Protein AF-A0A7S2TL01-F1 (afdb_monomer)

Solvent-accessible surface area (backbone atoms only — not comparable to full-atom values): 9796 Å² total; per-residue (Å²): 116,67,70,60,53,54,52,53,54,57,55,62,63,69,75,67,75,72,70,47,54,103,82,74,49,77,73,74,86,75,79,76,79,75,78,71,79,74,70,78,73,73,77,73,71,78,70,76,78,71,68,73,71,81,70,72,64,93,64,59,67,74,61,66,69,73,52,52,75,68,56,45,51,52,54,41,52,50,34,51,50,54,50,49,53,54,50,52,39,52,72,71,67,48,93,70,68,72,66,55,58,58,49,34,54,50,51,44,54,51,49,56,46,52,56,50,53,54,40,49,75,72,65,51,49,77,65,57,51,48,52,51,54,50,49,53,52,52,53,56,48,49,56,52,55,54,56,70,70,64,61,76,75,80,87,124

InterPro domains:
  IPR001854 Large ribosomal subunit protein uL29 [M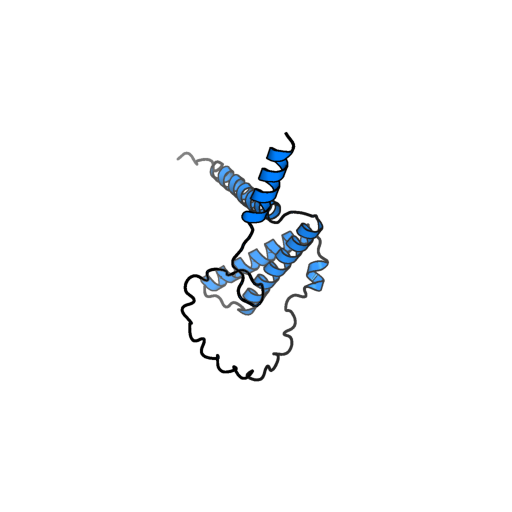F_00374] (59-118)
  IPR001854 Large ribosomal subunit protein uL29 [PF00831] (62-118)
  IPR001854 Large ribosomal subunit protein uL29 [TIGR00012] (63-118)
  IPR001854 Large ribosomal subunit protein uL29 [cd00427] (62-118)
  IPR036049 Large ribosomal subunit protein uL29 superfamily [G3DSA:1.10.287.310] (60-123)
  IPR036049 Large ribosomal subunit protein uL29 superfamily [SSF46561] (59-121)
  IPR050063 Universal ribosomal protein uL29 [PTHR10916] (56-133)

Radius of gyration: 31.97 Å; Cα contacts (8 Å, |Δi|>4): 46; chains: 1; bounding box: 97×46×63 Å

Nearest PDB structures (foldseek):
  8buu-assembly1_Y  TM=9.573E-01  e=5.580E-03  Bacillus subtilis subsp. subtilis str. 168
  7ryg-assembly1_X  TM=9.516E-01  e=1.503E-02  Acinetobacter baumannii AB0057
  7unw-assembly1_1  TM=9.378E-01  e=1.328E-02  Pseudomonas aeruginosa PAO1
  7n2u-assembly1_Lc  TM=9.485E-01  e=2.049E-02  Escherichia coli K-12
  6qul-assembly1_Z  TM=9.498E-01  e=2.468E-02  Escherichia coli

pLDDT: mean 73.09, std 18.44, range [44.0, 96.75]

Sequence (156 aa):
ALNAILALVLLSELVSTREVNALGRPMTMTRGAMARTVMPMSKVMPRGLEVPQARKALTDAKELRKLNDDQILDELAESQRKLLVLRMQQGSRQEVKTHEFRLNKKKIAQLKGIQRERSIEAGVSRREYRKAEDKAYYGMDL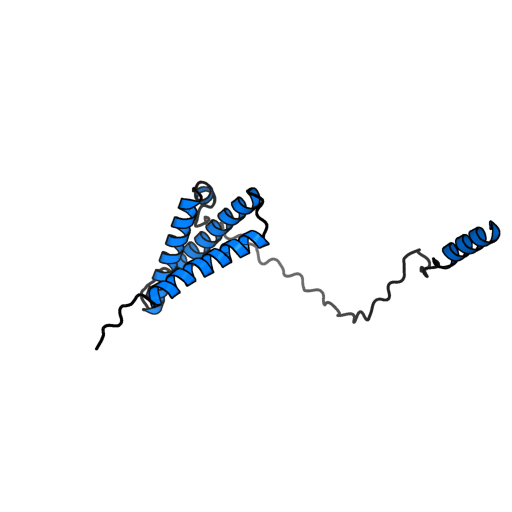LKRMRKFEQPKDDE

Mean predicted aligned error: 18.58 Å

Foldseek 3Di:
DVVVVVVVVVVVVVVPPQDDPPVRDHDDPPPDPPPPVPPPDPPPDPPPPPVPPPPPPLDDLVVLLVDDLVVLVVLLVVLVVVLVVQVVCVVVVHDHDPVSNVVSVVSNVSSVVSVVVVCVVVVHDPVNVVVVVVVVVVVVVVVVVVVVVPDPPPPD

Structure (mmCIF, N/CA/C/O backbone):
data_AF-A0A7S2TL01-F1
#
_entry.id   AF-A0A7S2TL01-F1
#
loop_
_atom_site.group_PDB
_atom_site.id
_atom_site.type_symbol
_atom_site.label_atom_id
_atom_site.label_alt_id
_atom_site.label_comp_id
_atom_site.label_asym_id
_atom_site.label_entity_id
_atom_site.label_seq_id
_atom_site.pdbx_PDB_ins_code
_atom_site.Cartn_x
_atom_site.Cartn_y
_atom_site.Cartn_z
_atom_site.occupancy
_atom_site.B_iso_or_equiv
_atom_site.auth_seq_id
_atom_site.auth_comp_id
_atom_site.auth_asym_id
_atom_site.auth_atom_id
_atom_site.pdbx_PDB_model_num
ATOM 1 N N . ALA A 1 1 ? 61.913 23.134 -37.307 1.00 58.28 1 ALA A N 1
ATOM 2 C CA . ALA A 1 1 ? 60.688 22.415 -36.889 1.00 58.28 1 ALA A CA 1
ATOM 3 C C . ALA A 1 1 ? 60.943 21.448 -35.725 1.00 58.28 1 ALA A C 1
ATOM 5 O O . ALA A 1 1 ? 60.235 21.533 -34.733 1.00 58.28 1 ALA A O 1
ATOM 6 N N . LEU A 1 2 ? 61.973 20.591 -35.787 1.00 53.56 2 LEU A N 1
ATOM 7 C CA . LEU A 1 2 ? 62.267 19.582 -34.749 1.00 53.56 2 LEU A CA 1
ATOM 8 C C . LEU A 1 2 ? 62.584 20.160 -33.353 1.00 53.56 2 LEU A C 1
ATOM 10 O O . LEU A 1 2 ? 62.095 19.639 -32.356 1.00 53.56 2 LEU A O 1
ATOM 14 N N . ASN A 1 3 ? 63.299 21.286 -33.273 1.00 63.03 3 ASN A N 1
ATOM 15 C CA . ASN A 1 3 ? 63.663 21.900 -31.985 1.00 63.03 3 ASN A CA 1
ATOM 16 C C . ASN A 1 3 ? 62.454 22.459 -31.209 1.00 63.03 3 ASN A C 1
ATOM 18 O O . ASN A 1 3 ? 62.482 22.506 -29.984 1.00 63.03 3 ASN A O 1
ATOM 22 N N . ALA A 1 4 ? 61.378 22.844 -31.904 1.00 65.69 4 ALA A N 1
ATOM 23 C CA . ALA A 1 4 ? 60.153 23.336 -31.270 1.00 65.69 4 ALA A CA 1
ATOM 24 C C . ALA A 1 4 ? 59.317 22.194 -30.668 1.00 65.69 4 ALA A C 1
ATOM 26 O O . ALA A 1 4 ? 58.691 22.363 -29.627 1.00 65.69 4 ALA A O 1
ATOM 27 N N . ILE A 1 5 ? 59.350 21.014 -31.296 1.00 64.25 5 ILE A N 1
ATOM 28 C CA . ILE A 1 5 ? 58.675 19.810 -30.796 1.00 64.25 5 ILE A CA 1
ATOM 29 C C . ILE A 1 5 ? 59.407 19.284 -29.557 1.00 64.25 5 ILE A C 1
ATOM 31 O O . ILE A 1 5 ? 58.768 18.989 -28.553 1.00 64.25 5 ILE A O 1
ATOM 35 N N . LEU A 1 6 ? 60.744 19.265 -29.581 1.00 64.00 6 LEU A N 1
ATOM 36 C CA .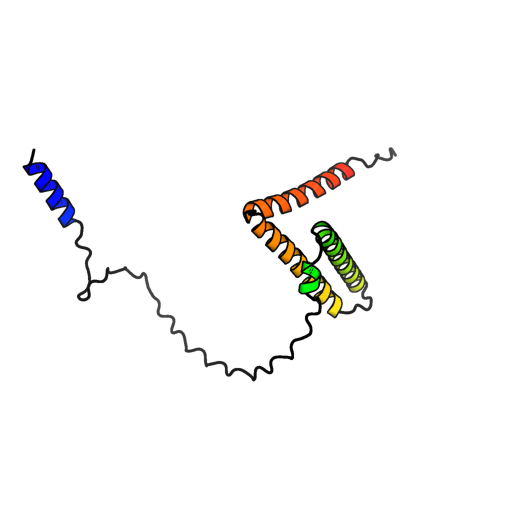 LEU A 1 6 ? 61.567 18.912 -28.418 1.00 64.00 6 LEU A CA 1
ATOM 37 C C . LEU A 1 6 ? 61.350 19.871 -27.234 1.00 64.00 6 LEU A C 1
ATOM 39 O O . LEU A 1 6 ? 61.235 19.418 -26.099 1.00 64.00 6 LEU A O 1
ATOM 43 N N . ALA A 1 7 ? 61.212 21.176 -27.491 1.00 64.06 7 ALA A N 1
ATOM 44 C CA . ALA A 1 7 ? 60.912 22.160 -26.449 1.00 64.06 7 ALA A CA 1
ATOM 45 C C . ALA A 1 7 ? 59.508 21.981 -25.838 1.00 64.06 7 ALA A C 1
ATOM 47 O O . ALA A 1 7 ? 59.345 22.132 -24.630 1.00 64.06 7 ALA A O 1
ATOM 48 N N . LEU A 1 8 ? 58.499 21.622 -26.641 1.00 62.75 8 LEU A N 1
ATOM 49 C CA . LEU A 1 8 ? 57.139 21.361 -26.150 1.00 62.75 8 LEU A CA 1
ATOM 50 C C . LEU A 1 8 ? 57.033 20.051 -25.359 1.00 62.75 8 LEU A C 1
ATOM 52 O O . LEU A 1 8 ? 56.318 20.008 -24.359 1.00 62.75 8 LEU A O 1
ATOM 56 N N . VAL A 1 9 ? 57.768 19.009 -25.758 1.00 65.31 9 VAL A N 1
ATOM 57 C CA . VAL A 1 9 ? 57.834 17.745 -25.008 1.00 65.31 9 VAL A CA 1
ATOM 58 C C . VAL A 1 9 ? 58.517 17.963 -23.653 1.00 65.31 9 VAL A C 1
ATOM 60 O O . VAL A 1 9 ? 57.957 17.576 -22.629 1.00 65.31 9 VAL A O 1
ATOM 63 N N . LEU A 1 10 ? 59.635 18.696 -23.608 1.00 60.88 10 LEU A N 1
ATOM 64 C CA . LEU A 1 10 ? 60.317 19.029 -22.349 1.00 60.88 10 LEU A CA 1
ATOM 65 C C . LEU A 1 10 ? 59.479 19.939 -21.430 1.00 60.88 10 LEU A C 1
ATOM 67 O O . LEU A 1 10 ? 59.508 19.783 -20.211 1.00 60.88 10 LEU A O 1
ATOM 71 N N . LEU A 1 11 ? 58.677 20.853 -21.990 1.00 57.50 11 LEU A N 1
ATOM 72 C CA . LEU A 1 11 ? 57.734 21.667 -21.211 1.00 57.50 11 LEU A CA 1
ATOM 73 C C . LEU A 1 11 ? 56.551 20.852 -20.665 1.00 57.50 11 LEU A C 1
ATOM 75 O O . LEU A 1 11 ? 56.027 21.187 -19.604 1.00 57.50 11 LEU A O 1
ATOM 79 N N . SER A 1 12 ? 56.147 19.771 -21.342 1.00 58.72 12 SER A N 1
ATOM 80 C CA . SER A 1 12 ? 55.084 18.882 -20.855 1.00 58.72 12 SER A CA 1
ATOM 81 C C . SER A 1 12 ? 55.523 17.998 -19.679 1.00 58.72 12 SER A C 1
ATOM 83 O O . SER A 1 12 ? 54.702 17.670 -18.824 1.00 58.72 12 SER A O 1
ATOM 85 N N . GLU A 1 13 ? 56.819 17.686 -19.574 1.00 56.22 13 GLU A N 1
ATOM 86 C CA . GLU A 1 13 ? 57.382 16.908 -18.460 1.00 56.22 13 GLU A CA 1
ATOM 87 C C . GLU A 1 13 ? 57.632 17.760 -17.200 1.00 56.22 13 GLU A C 1
ATOM 89 O O . GLU A 1 13 ? 57.545 17.253 -16.081 1.00 56.22 13 GLU A O 1
ATOM 94 N N . LEU A 1 14 ? 57.848 19.073 -17.346 1.00 53.28 14 LEU A N 1
ATOM 95 C CA . LEU A 1 14 ? 58.096 19.995 -16.225 1.00 53.28 14 LEU A CA 1
ATOM 96 C C . LEU A 1 14 ? 56.841 20.392 -15.424 1.00 53.28 14 LEU A C 1
ATOM 98 O O . LEU A 1 14 ? 56.965 20.873 -14.301 1.00 53.28 14 LEU A O 1
ATOM 102 N N . VAL A 1 15 ? 55.630 20.176 -15.951 1.00 52.78 15 VAL A N 1
ATOM 103 C CA . VAL A 1 15 ? 54.366 20.556 -15.277 1.00 52.78 15 VAL A CA 1
ATOM 104 C C . VAL A 1 15 ? 53.839 19.454 -14.337 1.00 52.78 15 VAL A C 1
ATOM 106 O O . VAL A 1 15 ? 52.853 19.652 -13.628 1.00 52.78 15 VAL A O 1
ATOM 109 N N . SER A 1 16 ? 54.511 18.300 -14.254 1.00 52.78 16 SER A N 1
ATOM 110 C CA . SER A 1 16 ? 54.068 17.169 -13.426 1.00 52.78 16 SER A CA 1
ATOM 111 C C . SER A 1 16 ? 54.972 16.861 -12.225 1.00 52.78 16 SER A C 1
ATOM 113 O O . SER A 1 16 ? 55.120 15.703 -11.838 1.00 52.78 16 SER A O 1
ATOM 115 N N . THR A 1 17 ? 55.515 17.876 -11.554 1.00 48.09 17 THR A N 1
ATOM 116 C CA . THR A 1 17 ? 56.028 17.731 -10.181 1.00 48.09 17 THR A CA 1
ATOM 117 C C . THR A 1 17 ? 54.921 18.064 -9.183 1.00 48.09 17 THR A C 1
ATOM 119 O O . THR A 1 17 ? 54.868 19.123 -8.566 1.00 48.09 17 THR A O 1
ATOM 122 N N . ARG A 1 18 ? 53.985 17.122 -9.012 1.00 49.81 18 ARG A N 1
ATOM 123 C CA . ARG A 1 18 ? 53.127 17.115 -7.822 1.00 49.81 18 ARG A CA 1
ATOM 124 C C . ARG A 1 18 ? 54.021 16.822 -6.625 1.00 49.81 18 ARG A C 1
ATOM 126 O O . ARG A 1 18 ? 54.578 15.730 -6.545 1.00 49.81 18 ARG A O 1
ATOM 133 N N . GLU A 1 19 ? 54.144 17.779 -5.714 1.00 48.44 19 GLU A N 1
ATOM 134 C CA . GLU A 1 19 ? 54.796 17.570 -4.424 1.00 48.44 19 GLU A CA 1
ATOM 135 C C . GLU A 1 19 ? 54.189 16.338 -3.735 1.00 48.44 19 GLU A C 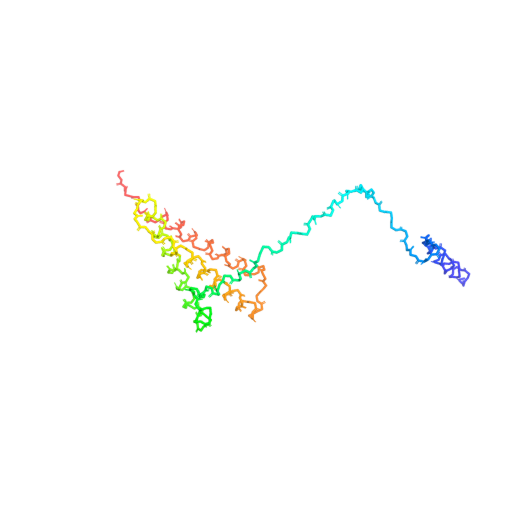1
ATOM 137 O O . GLU A 1 19 ? 53.003 16.284 -3.387 1.00 48.44 19 GLU A O 1
ATOM 142 N N . VAL A 1 20 ? 55.016 15.307 -3.606 1.00 52.19 20 VAL A N 1
ATOM 143 C CA . VAL A 1 20 ? 54.720 14.064 -2.905 1.00 52.19 20 VAL A CA 1
ATOM 144 C C . VAL A 1 20 ? 55.615 14.008 -1.677 1.00 52.19 20 VAL A C 1
ATOM 146 O O . VAL A 1 20 ? 56.817 14.250 -1.757 1.00 52.19 20 VAL A O 1
ATOM 149 N N . ASN A 1 21 ? 55.037 13.667 -0.527 1.00 55.06 21 ASN A N 1
ATOM 150 C CA . ASN A 1 21 ? 55.829 13.379 0.672 1.00 55.06 21 ASN A CA 1
ATOM 151 C C . ASN A 1 21 ? 56.714 12.144 0.431 1.00 55.06 21 ASN A C 1
ATOM 153 O O . ASN A 1 21 ? 56.438 11.373 -0.486 1.00 55.06 21 ASN A O 1
ATOM 157 N N . ALA A 1 22 ? 57.711 11.897 1.291 1.00 56.22 22 ALA A N 1
ATOM 158 C CA . ALA A 1 22 ? 58.728 10.830 1.180 1.00 56.22 22 ALA A CA 1
ATOM 159 C C . ALA A 1 22 ? 58.219 9.374 0.965 1.00 56.22 22 ALA A C 1
ATOM 161 O O . ALA A 1 22 ? 59.021 8.457 0.831 1.00 56.22 22 ALA A O 1
ATOM 162 N N . LEU A 1 23 ? 56.902 9.148 0.908 1.00 59.91 23 LEU A N 1
ATOM 163 C CA . LEU A 1 23 ? 56.234 7.876 0.600 1.00 59.91 23 LEU A CA 1
ATOM 164 C C . LEU A 1 23 ? 55.327 7.935 -0.656 1.00 59.91 23 LEU A C 1
ATOM 166 O O . LEU A 1 23 ? 54.470 7.071 -0.834 1.00 59.91 23 LEU A O 1
ATOM 170 N N . GLY A 1 24 ? 55.463 8.950 -1.519 1.00 53.50 24 GLY A N 1
ATOM 171 C CA . GLY A 1 24 ? 54.872 8.966 -2.867 1.00 53.50 24 GLY A CA 1
ATOM 172 C C . GLY A 1 24 ? 53.357 9.210 -2.964 1.00 53.50 24 GLY A C 1
ATOM 173 O O . GLY A 1 24 ? 52.743 8.811 -3.950 1.00 53.50 24 GLY A O 1
ATOM 174 N N . ARG A 1 25 ? 52.717 9.844 -1.969 1.00 56.66 25 ARG A N 1
ATOM 175 C CA . ARG A 1 25 ? 51.266 10.150 -1.992 1.00 56.66 25 ARG A CA 1
ATOM 176 C C . ARG A 1 25 ? 51.006 11.642 -2.247 1.00 56.66 25 ARG A C 1
ATOM 178 O O . ARG A 1 25 ? 51.709 12.459 -1.652 1.00 56.66 25 ARG A O 1
ATOM 185 N N . PRO A 1 26 ? 50.005 12.017 -3.072 1.00 48.94 26 PRO A N 1
ATOM 186 C CA . PRO A 1 26 ? 49.711 13.423 -3.347 1.00 48.94 26 PRO A CA 1
ATOM 187 C C . PRO A 1 26 ? 49.152 14.123 -2.097 1.00 48.94 26 PRO A C 1
ATOM 189 O O . PRO A 1 26 ? 48.189 13.643 -1.495 1.00 48.94 26 PRO A O 1
ATOM 192 N N . MET A 1 27 ? 49.748 15.259 -1.719 1.00 47.22 27 MET A N 1
ATOM 193 C CA . MET A 1 27 ? 49.300 16.110 -0.608 1.00 47.22 27 MET A CA 1
ATOM 194 C C . MET A 1 27 ? 47.929 16.729 -0.923 1.00 47.22 27 MET A C 1
ATOM 196 O O . MET A 1 27 ? 47.822 17.762 -1.579 1.00 47.22 27 MET A O 1
ATOM 200 N N . THR A 1 28 ? 46.844 16.112 -0.457 1.00 53.44 28 THR A N 1
ATOM 201 C CA . THR A 1 28 ? 45.540 16.781 -0.417 1.00 53.44 28 THR A CA 1
ATOM 202 C C . THR A 1 28 ? 45.523 17.740 0.770 1.00 53.44 28 THR A C 1
ATOM 204 O O . THR A 1 28 ? 45.593 17.293 1.914 1.00 53.44 28 THR A O 1
ATOM 207 N N . MET A 1 29 ? 45.403 19.044 0.511 1.00 45.38 29 MET A N 1
ATOM 208 C CA . MET A 1 29 ? 45.120 20.057 1.533 1.00 45.38 29 MET A CA 1
ATOM 209 C C . MET A 1 29 ? 43.773 19.746 2.203 1.00 45.38 29 M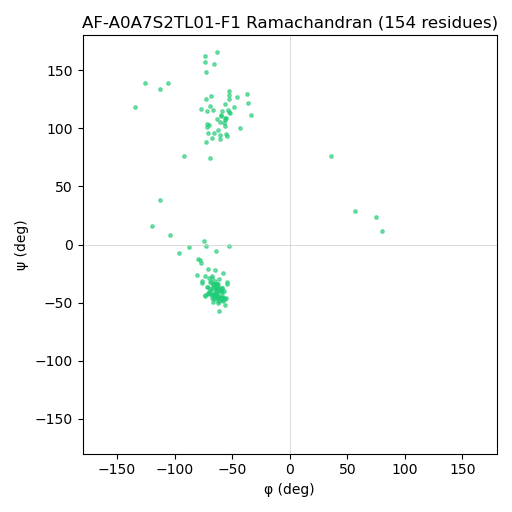ET A C 1
ATOM 211 O O . MET A 1 29 ? 42.706 20.126 1.721 1.00 45.38 29 MET A O 1
ATOM 215 N N . THR A 1 30 ? 43.807 19.026 3.322 1.00 51.25 30 THR A N 1
ATOM 216 C CA . THR A 1 30 ? 42.649 18.837 4.192 1.00 51.25 30 THR A CA 1
ATOM 217 C C . THR A 1 30 ? 42.349 20.161 4.886 1.00 51.25 30 THR A C 1
ATOM 219 O O . THR A 1 30 ? 43.029 20.545 5.836 1.00 51.25 30 THR A O 1
ATOM 222 N N . ARG A 1 31 ? 41.319 20.872 4.415 1.00 49.66 31 ARG A N 1
ATOM 223 C CA . ARG A 1 31 ? 40.682 21.957 5.171 1.00 49.66 31 ARG A CA 1
ATOM 224 C C . ARG A 1 31 ? 40.288 21.429 6.556 1.00 49.66 31 ARG A C 1
ATOM 226 O O . ARG A 1 31 ? 39.428 20.561 6.650 1.00 49.66 31 ARG A O 1
ATOM 233 N N . GLY A 1 32 ? 40.929 21.968 7.593 1.00 47.22 32 GLY A N 1
ATOM 234 C CA . GLY A 1 32 ? 40.467 22.024 8.983 1.00 47.22 32 GLY A CA 1
ATOM 235 C C . GLY A 1 32 ? 39.672 20.822 9.489 1.00 47.22 32 GLY A C 1
ATOM 236 O O . GLY A 1 32 ? 38.463 20.920 9.692 1.00 47.22 32 GLY A O 1
ATOM 237 N N . ALA A 1 33 ? 40.353 19.714 9.778 1.00 45.75 33 ALA A N 1
ATOM 238 C CA . ALA A 1 33 ? 39.808 18.713 10.681 1.00 45.75 33 ALA A CA 1
ATOM 239 C C . ALA A 1 33 ? 39.880 19.272 12.110 1.00 45.75 33 ALA A C 1
ATOM 241 O O . ALA A 1 33 ? 40.858 19.067 12.823 1.00 45.75 33 ALA A O 1
ATOM 242 N N . MET A 1 34 ? 38.842 19.998 12.534 1.00 47.97 34 MET A N 1
ATOM 243 C CA . MET A 1 34 ? 38.541 20.099 13.960 1.00 47.97 34 MET A CA 1
ATOM 244 C C . MET A 1 34 ? 38.348 18.665 14.443 1.00 47.97 34 MET A C 1
ATOM 246 O O . MET A 1 34 ? 37.343 18.029 14.112 1.00 47.97 34 MET A O 1
ATOM 250 N N . ALA A 1 35 ? 39.347 18.136 15.146 1.00 48.88 35 ALA A N 1
ATOM 251 C CA . ALA A 1 35 ? 39.275 16.844 15.794 1.00 48.88 35 ALA A CA 1
ATOM 252 C C . ALA A 1 35 ? 38.134 16.903 16.814 1.00 48.88 35 ALA A C 1
ATOM 254 O O . ALA A 1 35 ? 38.312 17.307 17.960 1.00 48.88 35 ALA A O 1
ATOM 255 N N . ARG A 1 36 ? 36.922 16.534 16.386 1.00 55.62 36 ARG A N 1
ATOM 256 C CA . ARG A 1 36 ? 35.882 16.125 17.320 1.00 55.62 36 ARG A CA 1
ATOM 257 C C . ARG A 1 36 ? 36.440 14.882 17.978 1.00 55.62 36 ARG A C 1
ATOM 259 O O . ARG A 1 36 ? 36.543 13.846 17.325 1.00 55.62 36 ARG A O 1
ATOM 266 N N . THR A 1 37 ? 36.830 14.996 19.239 1.00 57.62 37 THR A N 1
ATOM 267 C CA . THR A 1 37 ? 37.064 13.848 20.104 1.00 57.62 37 THR A CA 1
ATOM 268 C C . THR A 1 37 ? 35.774 13.037 20.091 1.00 57.62 37 THR A C 1
ATOM 270 O O . THR A 1 37 ? 34.807 13.365 20.776 1.00 57.62 37 THR A O 1
ATOM 273 N N . VAL A 1 38 ? 35.704 12.027 19.226 1.00 57.97 38 VAL A N 1
ATOM 274 C CA . VAL A 1 38 ? 34.622 11.054 19.248 1.00 57.97 38 VAL A CA 1
ATOM 275 C C . VAL A 1 38 ? 34.899 10.250 20.504 1.00 57.97 38 VAL A C 1
ATOM 277 O O . VAL A 1 38 ? 35.768 9.380 20.503 1.00 57.97 38 VAL A O 1
ATOM 280 N N . MET A 1 39 ? 34.250 10.607 21.615 1.00 59.97 39 MET A N 1
ATOM 281 C CA . MET A 1 39 ? 34.287 9.742 22.787 1.00 59.97 39 MET A CA 1
ATOM 282 C C . MET A 1 39 ? 33.861 8.346 22.328 1.00 59.97 39 MET A C 1
ATOM 284 O O . MET A 1 39 ? 32.871 8.243 21.591 1.00 59.97 39 MET A O 1
ATOM 288 N N . PRO A 1 40 ? 34.602 7.284 22.689 1.00 62.72 40 PRO A N 1
ATOM 289 C CA . PRO A 1 40 ? 34.204 5.941 22.325 1.00 62.72 40 PRO A CA 1
ATOM 290 C C . PRO A 1 40 ? 32.836 5.718 22.954 1.00 62.72 40 PRO A C 1
ATOM 292 O O . PRO A 1 40 ? 32.699 5.710 24.178 1.00 62.72 40 PRO A O 1
ATOM 295 N N . MET A 1 41 ? 31.803 5.616 22.115 1.00 67.00 41 MET A N 1
ATOM 296 C CA . MET A 1 41 ? 30.479 5.245 22.584 1.00 67.00 41 MET A CA 1
ATOM 297 C C . MET A 1 41 ? 30.658 3.940 23.346 1.00 67.00 41 MET A C 1
ATOM 299 O O . MET A 1 41 ? 31.117 2.951 22.769 1.00 67.00 41 MET A O 1
ATOM 303 N N . SER A 1 42 ? 30.380 3.972 24.654 1.00 62.69 42 SER A N 1
ATOM 304 C CA . SER A 1 42 ? 30.383 2.770 25.478 1.00 62.69 42 SER A CA 1
ATOM 305 C C . SER A 1 42 ? 29.627 1.692 24.712 1.00 62.69 42 SER A C 1
ATOM 307 O O . SER A 1 42 ? 28.542 1.937 24.178 1.00 62.69 42 SER A O 1
ATOM 309 N N . LYS A 1 43 ? 30.272 0.536 24.540 1.00 62.41 43 LYS A N 1
ATOM 310 C CA . LYS A 1 43 ? 29.710 -0.599 23.818 1.00 62.41 43 LYS A CA 1
ATOM 311 C C . LYS A 1 43 ? 28.391 -0.921 24.507 1.00 62.41 43 LYS A C 1
ATOM 313 O O . LYS A 1 43 ? 28.402 -1.470 25.604 1.00 62.41 43 LYS A O 1
ATOM 318 N N . VAL A 1 44 ? 27.275 -0.498 23.912 1.00 62.41 44 VAL A N 1
ATOM 319 C CA . VAL A 1 44 ? 25.941 -0.806 24.418 1.00 62.41 44 VAL A CA 1
ATOM 320 C C . VAL A 1 44 ? 25.908 -2.321 24.497 1.00 62.41 44 VAL A C 1
ATOM 322 O O . VAL A 1 44 ? 25.972 -2.994 23.467 1.00 62.41 44 VAL A O 1
ATOM 325 N N . MET A 1 45 ? 25.919 -2.859 25.718 1.00 55.38 45 MET A N 1
ATOM 326 C CA . MET A 1 45 ? 25.734 -4.287 25.918 1.00 55.38 45 MET A CA 1
ATOM 327 C C . MET A 1 45 ? 24.451 -4.652 25.177 1.00 55.38 45 MET A C 1
ATOM 329 O O . MET A 1 45 ? 23.449 -3.946 25.360 1.00 55.38 45 MET A O 1
ATOM 333 N N . PRO A 1 46 ? 24.453 -5.680 24.311 1.00 58.72 46 PRO A N 1
ATOM 334 C CA . PRO A 1 46 ? 23.214 -6.137 23.723 1.00 58.72 46 PRO A CA 1
ATOM 335 C C . PRO A 1 46 ? 22.363 -6.624 24.893 1.00 58.72 46 PRO A C 1
ATOM 337 O O . PRO A 1 46 ? 22.581 -7.718 25.409 1.00 58.72 46 PRO A O 1
ATOM 340 N N . ARG A 1 47 ? 21.432 -5.781 25.368 1.00 63.16 47 ARG A N 1
ATOM 341 C CA . ARG A 1 47 ? 20.332 -6.232 26.219 1.00 63.16 47 ARG A CA 1
ATOM 342 C C . ARG A 1 47 ? 19.768 -7.430 25.490 1.00 63.16 47 ARG A C 1
ATOM 344 O O . ARG A 1 47 ? 19.421 -7.261 24.321 1.00 63.16 47 ARG A O 1
ATOM 351 N N . GLY A 1 48 ? 19.828 -8.595 26.143 1.00 51.81 48 GLY A N 1
ATOM 352 C CA . GLY A 1 48 ? 19.577 -9.895 25.539 1.00 51.81 48 GLY A CA 1
ATOM 353 C C . GLY A 1 48 ? 18.518 -9.759 24.463 1.00 51.81 48 GLY A C 1
ATOM 354 O O . GLY A 1 48 ? 17.379 -9.394 24.752 1.00 51.81 48 GLY A O 1
ATOM 355 N N . LEU A 1 49 ? 18.935 -9.939 23.210 1.00 58.25 49 LEU A N 1
ATOM 356 C CA . LEU A 1 49 ? 18.014 -10.086 22.099 1.00 58.25 49 LEU A CA 1
ATOM 357 C C . LEU A 1 49 ? 17.344 -11.439 22.318 1.00 58.25 49 LEU A C 1
ATOM 359 O O . LEU A 1 49 ? 17.646 -12.417 21.643 1.00 58.25 49 LEU A O 1
ATOM 363 N N . GLU A 1 50 ? 16.429 -11.495 23.281 1.00 57.41 50 GLU A N 1
ATOM 364 C CA . GLU A 1 50 ? 15.244 -12.307 23.125 1.00 57.41 50 GLU A CA 1
ATOM 365 C C . GLU A 1 50 ? 14.650 -11.823 21.811 1.00 57.41 50 GLU A C 1
ATOM 367 O O . GLU A 1 50 ? 14.004 -10.779 21.751 1.00 57.41 50 GLU A O 1
ATOM 372 N N . VAL A 1 51 ? 15.011 -12.499 20.719 1.00 58.25 51 VAL A N 1
ATOM 373 C CA . VAL A 1 51 ? 14.387 -12.296 19.424 1.00 58.25 51 VAL A CA 1
ATOM 374 C C . VAL A 1 51 ? 12.916 -12.540 19.719 1.00 58.25 51 VAL A C 1
ATOM 376 O O . VAL A 1 51 ? 12.569 -13.690 20.009 1.00 58.25 51 VAL A O 1
ATOM 379 N N . PRO A 1 52 ? 12.053 -11.504 19.755 1.00 59.53 52 PRO A N 1
ATOM 380 C CA . PRO A 1 52 ? 10.651 -11.752 20.010 1.00 59.53 52 PRO A CA 1
ATOM 381 C C . PRO A 1 52 ? 10.235 -12.733 18.926 1.00 59.53 52 PRO A C 1
ATOM 383 O O . PRO A 1 52 ? 10.454 -12.443 17.744 1.00 59.53 52 PRO A O 1
ATOM 386 N N . GLN A 1 53 ? 9.753 -13.909 19.349 1.00 55.66 53 GLN A N 1
ATOM 387 C CA . GLN A 1 53 ? 9.362 -15.006 18.466 1.00 55.66 53 GLN A CA 1
ATOM 388 C C . GLN A 1 53 ? 8.721 -14.417 17.220 1.00 55.66 53 GLN A C 1
ATOM 390 O O . GLN A 1 53 ? 7.873 -13.527 17.357 1.00 55.66 53 GLN A O 1
ATOM 395 N N . ALA A 1 54 ? 9.177 -14.853 16.041 1.00 53.34 54 ALA A N 1
ATOM 396 C CA . ALA A 1 54 ? 8.740 -14.336 14.754 1.00 53.34 54 ALA A CA 1
ATOM 397 C C . ALA A 1 54 ? 7.221 -14.158 14.779 1.00 53.34 54 ALA A C 1
ATOM 399 O O . ALA A 1 54 ? 6.466 -15.125 14.684 1.00 53.34 54 ALA A O 1
ATOM 400 N N . ARG A 1 55 ? 6.761 -12.916 14.993 1.00 52.16 55 ARG A N 1
ATOM 401 C CA . ARG A 1 55 ? 5.332 -12.620 14.990 1.00 52.16 55 ARG A CA 1
ATOM 402 C C . ARG A 1 55 ? 4.887 -13.041 13.604 1.00 52.16 55 ARG A C 1
ATOM 404 O O . ARG A 1 55 ? 5.390 -12.442 12.649 1.00 52.16 55 ARG A O 1
ATOM 411 N N . LYS A 1 56 ? 4.030 -14.073 13.506 1.00 52.31 56 LYS A N 1
ATOM 412 C CA . LYS A 1 56 ? 3.436 -14.526 12.238 1.00 52.31 56 LYS A CA 1
ATOM 413 C C . LYS A 1 56 ? 3.183 -13.283 11.401 1.00 52.31 56 LYS A C 1
ATOM 415 O O . LYS A 1 56 ? 2.573 -12.330 11.901 1.00 52.31 56 LYS A O 1
ATOM 420 N N . ALA A 1 57 ? 3.776 -13.227 10.209 1.00 54.44 57 ALA A N 1
ATOM 421 C CA . ALA A 1 57 ? 3.573 -12.099 9.323 1.00 54.44 57 ALA A CA 1
ATOM 422 C C . ALA A 1 57 ? 2.059 -11.984 9.143 1.00 54.44 57 ALA A C 1
ATOM 424 O O . ALA A 1 57 ? 1.438 -12.868 8.578 1.00 54.44 57 ALA A O 1
ATOM 425 N N . LEU A 1 58 ? 1.447 -10.949 9.727 1.00 59.16 58 LEU A N 1
ATOM 426 C CA . LEU A 1 58 ? -0.017 -10.846 9.796 1.00 59.16 58 LEU A CA 1
ATOM 427 C C . LEU A 1 58 ? -0.674 -10.724 8.405 1.00 59.16 58 LEU A C 1
ATOM 429 O O . LEU A 1 58 ? -1.893 -10.709 8.295 1.00 59.16 58 LEU A O 1
ATOM 433 N N . THR A 1 59 ? 0.147 -10.604 7.366 1.00 69.69 59 THR A N 1
ATOM 434 C CA . THR A 1 59 ? -0.204 -10.737 5.962 1.00 69.69 59 THR A CA 1
ATOM 435 C C . THR A 1 59 ? 0.864 -11.607 5.303 1.00 69.69 59 THR A C 1
ATOM 437 O O . THR A 1 59 ? 2.050 -11.248 5.295 1.00 69.69 59 THR A O 1
ATOM 440 N N . ASP A 1 60 ? 0.458 -12.759 4.775 1.00 80.38 60 ASP A N 1
ATOM 441 C CA . ASP A 1 60 ? 1.364 -13.669 4.088 1.00 80.38 60 ASP A CA 1
ATOM 442 C C . ASP A 1 60 ? 1.750 -13.069 2.734 1.00 80.38 60 ASP A C 1
ATOM 444 O O . ASP A 1 60 ? 1.020 -13.116 1.748 1.00 80.38 60 ASP A O 1
ATOM 448 N N . ALA A 1 61 ? 2.948 -12.482 2.674 1.00 79.12 61 ALA A N 1
ATOM 449 C CA . ALA A 1 61 ? 3.461 -11.831 1.468 1.00 79.12 61 ALA A CA 1
ATOM 450 C C . ALA A 1 61 ? 3.529 -12.780 0.255 1.00 79.12 61 ALA A C 1
ATOM 452 O O . ALA A 1 61 ? 3.490 -12.334 -0.888 1.00 79.12 61 ALA A O 1
ATOM 453 N N . LYS A 1 62 ? 3.615 -14.094 0.502 1.00 85.44 62 LYS A N 1
ATOM 454 C CA . LYS A 1 62 ? 3.569 -15.125 -0.542 1.00 85.44 62 LYS A CA 1
ATOM 455 C C . LYS A 1 62 ? 2.210 -15.195 -1.234 1.00 85.44 62 LYS A C 1
ATOM 457 O O . LYS A 1 62 ? 2.171 -15.497 -2.419 1.00 85.44 62 LYS A O 1
ATOM 462 N N . GLU A 1 63 ? 1.122 -14.937 -0.517 1.00 86.81 63 GLU A N 1
ATOM 463 C CA . GLU A 1 63 ? -0.231 -14.964 -1.078 1.00 86.81 63 GLU A CA 1
ATOM 464 C C . GLU A 1 63 ? -0.469 -13.738 -1.954 1.00 86.81 63 GLU A C 1
ATOM 466 O O . GLU A 1 63 ? -0.913 -13.873 -3.089 1.00 86.81 63 GLU A O 1
ATOM 471 N N . LEU A 1 64 ? -0.042 -12.561 -1.486 1.00 86.94 64 LEU A N 1
ATOM 472 C CA . LEU A 1 64 ? -0.189 -11.304 -2.226 1.00 86.94 64 LEU A CA 1
ATOM 473 C C . LEU A 1 64 ? 0.549 -11.307 -3.573 1.00 86.94 64 LEU A C 1
ATOM 475 O O . LEU A 1 64 ? 0.117 -10.658 -4.519 1.00 86.94 64 LEU A O 1
ATOM 479 N N . ARG A 1 65 ? 1.657 -12.050 -3.685 1.00 89.25 65 ARG A N 1
ATOM 480 C CA . ARG A 1 65 ? 2.418 -12.170 -4.941 1.00 89.25 65 ARG A CA 1
ATOM 481 C C . ARG A 1 65 ? 1.701 -12.980 -6.023 1.00 89.25 65 ARG A C 1
ATOM 483 O O . ARG A 1 65 ? 2.046 -12.820 -7.189 1.00 89.25 65 ARG A O 1
ATOM 490 N N . LYS A 1 66 ? 0.732 -13.827 -5.655 1.00 91.38 66 LYS A N 1
ATOM 491 C CA . LYS A 1 66 ?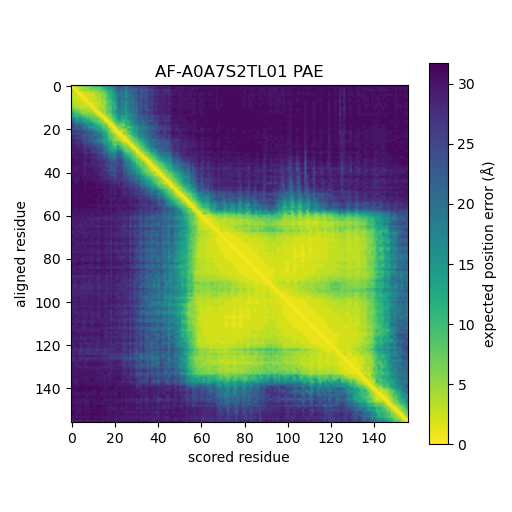 -0.042 -14.652 -6.600 1.00 91.38 66 LYS A CA 1
ATOM 492 C C . LYS A 1 66 ? -1.158 -13.873 -7.304 1.00 91.38 66 LYS A C 1
ATOM 494 O O . LYS A 1 66 ? -1.734 -14.390 -8.252 1.00 91.38 66 LYS A O 1
ATOM 499 N N . LEU A 1 67 ? -1.480 -12.673 -6.823 1.00 88.44 67 LEU A N 1
ATOM 500 C CA . LEU A 1 67 ? -2.566 -11.846 -7.344 1.00 88.44 67 LEU A CA 1
ATOM 501 C C . LEU A 1 67 ? -2.210 -11.234 -8.704 1.00 88.44 67 LEU A C 1
ATOM 503 O O . LEU A 1 67 ? -1.055 -10.879 -8.956 1.00 88.44 67 LEU A O 1
ATOM 507 N N . ASN A 1 68 ? -3.216 -11.039 -9.552 1.00 91.88 68 ASN A N 1
ATOM 508 C CA . ASN A 1 68 ? -3.074 -10.293 -10.807 1.00 91.88 68 ASN A CA 1
ATOM 509 C C . ASN A 1 68 ? -2.951 -8.779 -10.554 1.00 91.88 68 ASN A C 1
ATOM 511 O O . ASN A 1 68 ? -3.299 -8.299 -9.478 1.00 91.88 68 ASN A O 1
ATOM 515 N N . ASP A 1 69 ? -2.460 -8.014 -11.534 1.00 87.31 69 ASP A N 1
ATOM 516 C CA . ASP A 1 69 ? -2.268 -6.559 -11.384 1.00 87.31 69 ASP A CA 1
ATOM 517 C C . ASP A 1 69 ? -3.573 -5.811 -11.059 1.00 87.31 69 ASP A C 1
ATOM 519 O O . ASP A 1 69 ? -3.582 -4.958 -10.168 1.00 87.31 69 ASP A O 1
ATOM 523 N N . ASP A 1 70 ? -4.685 -6.194 -11.691 1.00 87.25 70 ASP A N 1
ATOM 524 C CA . ASP A 1 70 ? -6.010 -5.616 -11.423 1.00 87.25 70 ASP A CA 1
ATOM 525 C C . ASP A 1 70 ? -6.498 -5.949 -10.007 1.00 87.25 70 ASP A C 1
ATOM 527 O O . ASP A 1 70 ? -6.937 -5.075 -9.260 1.00 87.25 70 ASP A O 1
ATOM 531 N N . GLN A 1 71 ? -6.310 -7.199 -9.576 1.00 87.75 71 GLN A N 1
ATOM 532 C CA . GLN A 1 71 ? -6.660 -7.638 -8.221 1.00 87.75 71 GLN A CA 1
ATOM 533 C C . GLN A 1 71 ? -5.837 -6.903 -7.157 1.00 87.75 71 GLN A C 1
ATOM 535 O O . GLN A 1 71 ? -6.346 -6.574 -6.088 1.00 87.75 71 GLN A O 1
ATOM 540 N N . ILE A 1 72 ? -4.568 -6.598 -7.443 1.00 88.62 72 ILE A N 1
ATOM 541 C CA . ILE A 1 72 ? -3.721 -5.803 -6.548 1.00 88.62 72 ILE A CA 1
ATOM 542 C C . ILE A 1 72 ? -4.273 -4.381 -6.395 1.00 88.62 72 ILE A C 1
ATOM 544 O O . ILE A 1 72 ? -4.245 -3.839 -5.286 1.00 88.62 72 ILE A O 1
ATOM 548 N N . LEU A 1 73 ? -4.770 -3.771 -7.476 1.00 88.12 73 LEU A N 1
ATOM 549 C CA . LEU A 1 73 ? -5.391 -2.444 -7.433 1.00 88.12 73 LEU A CA 1
ATOM 550 C C . LEU A 1 73 ? -6.690 -2.458 -6.620 1.00 88.12 73 LEU A C 1
ATOM 552 O O . LEU A 1 73 ? -6.877 -1.588 -5.761 1.00 88.12 73 LEU A O 1
ATOM 556 N N . ASP A 1 74 ? -7.534 -3.467 -6.825 1.00 89.69 74 ASP A N 1
ATOM 557 C CA . ASP A 1 74 ? -8.780 -3.639 -6.077 1.00 89.69 74 ASP A CA 1
ATOM 558 C C . ASP A 1 74 ? -8.515 -3.842 -4.582 1.00 89.69 74 ASP A C 1
ATOM 560 O O . ASP A 1 74 ? -9.054 -3.115 -3.740 1.00 89.69 74 ASP A O 1
ATOM 564 N N . GLU A 1 75 ? -7.600 -4.747 -4.228 1.00 90.56 75 GLU A N 1
ATOM 565 C CA . GLU A 1 75 ? -7.214 -4.985 -2.837 1.00 90.56 75 GLU A CA 1
ATOM 566 C C . GLU A 1 75 ? -6.581 -3.753 -2.178 1.00 90.56 75 GLU A C 1
ATOM 568 O O . GLU A 1 75 ? -6.750 -3.520 -0.971 1.00 90.56 75 GLU A O 1
ATOM 573 N N . LEU A 1 76 ? -5.846 -2.949 -2.949 1.00 91.12 76 LEU A N 1
ATOM 574 C CA . LEU A 1 76 ? -5.262 -1.699 -2.482 1.00 91.12 76 LEU A CA 1
ATOM 575 C C . LEU A 1 76 ? -6.361 -0.678 -2.173 1.00 91.12 76 LEU A C 1
ATOM 577 O O . LEU A 1 76 ? -6.336 -0.077 -1.093 1.00 91.12 76 LEU A O 1
ATOM 581 N N . ALA A 1 77 ? -7.347 -0.526 -3.060 1.00 91.94 77 ALA A N 1
ATOM 582 C CA . ALA A 1 77 ? -8.496 0.347 -2.846 1.00 91.94 77 ALA A CA 1
ATOM 583 C C . ALA A 1 77 ? -9.332 -0.107 -1.639 1.00 91.94 77 ALA A C 1
ATOM 585 O O . ALA A 1 77 ? -9.686 0.705 -0.781 1.00 91.94 77 ALA A O 1
ATOM 586 N N . GLU A 1 78 ? -9.592 -1.407 -1.501 1.00 93.81 78 GLU A N 1
ATOM 587 C CA . GLU A 1 78 ? -10.287 -1.968 -0.341 1.00 93.81 78 GLU A CA 1
ATOM 588 C C . GLU A 1 78 ? -9.549 -1.726 0.974 1.00 93.81 78 GLU A C 1
ATOM 590 O O . GLU A 1 78 ? -10.156 -1.314 1.965 1.00 93.81 78 GLU A O 1
ATOM 595 N N . SER A 1 79 ? -8.236 -1.959 0.997 1.00 93.69 79 SER A N 1
ATOM 596 C CA . SER A 1 79 ? -7.417 -1.762 2.196 1.00 93.69 79 SER A CA 1
ATOM 597 C C . SER A 1 79 ? -7.387 -0.289 2.616 1.00 93.69 79 SER A C 1
ATOM 599 O O . SER A 1 79 ? -7.416 0.024 3.809 1.00 93.69 79 SER A O 1
ATOM 601 N N . GLN A 1 80 ? -7.385 0.634 1.649 1.00 93.94 80 GLN A N 1
ATOM 602 C CA . GLN A 1 80 ? -7.503 2.071 1.904 1.00 93.94 80 GLN A CA 1
ATOM 603 C C . GLN A 1 80 ? -8.890 2.459 2.427 1.00 93.94 80 GLN A C 1
ATOM 605 O O . GLN A 1 80 ? -8.969 3.222 3.393 1.00 93.94 80 GLN A O 1
ATOM 610 N N . ARG A 1 81 ? -9.969 1.906 1.850 1.00 95.19 81 ARG A N 1
ATOM 611 C CA . ARG A 1 81 ? -11.348 2.096 2.333 1.00 95.19 81 ARG A CA 1
ATOM 612 C C . ARG A 1 81 ? -11.494 1.630 3.780 1.00 95.19 81 ARG A C 1
ATOM 614 O O . ARG A 1 81 ? -11.945 2.404 4.619 1.00 95.19 81 ARG A O 1
ATOM 621 N N . LYS A 1 82 ? -11.017 0.424 4.103 1.00 95.25 82 LYS A N 1
ATOM 622 C CA . LYS A 1 82 ? -10.996 -0.113 5.478 1.00 95.25 82 LYS A CA 1
ATOM 623 C C . LYS A 1 82 ? -10.270 0.835 6.434 1.00 95.25 82 LYS A C 1
ATOM 625 O O . LYS A 1 82 ? -10.785 1.167 7.494 1.00 95.25 82 LYS A O 1
ATOM 630 N N . LEU A 1 83 ? -9.104 1.346 6.039 1.00 95.88 83 LEU A N 1
ATOM 631 C CA . LEU A 1 83 ? -8.327 2.283 6.857 1.00 95.88 83 LEU A CA 1
ATOM 632 C C . LEU A 1 83 ? -9.035 3.638 7.043 1.00 95.88 83 LEU A C 1
ATOM 634 O O . LEU A 1 83 ? -8.902 4.263 8.096 1.00 95.88 83 LEU A O 1
ATOM 638 N N . LEU A 1 84 ? -9.783 4.111 6.043 1.00 96.44 84 LEU A N 1
ATOM 639 C CA . LEU A 1 84 ? -10.615 5.309 6.165 1.00 96.44 84 LEU A CA 1
ATOM 640 C C . LEU A 1 84 ? -11.762 5.092 7.157 1.00 96.44 84 LEU A C 1
ATOM 642 O O . LEU A 1 84 ? -11.903 5.893 8.075 1.00 96.44 84 LEU A O 1
ATOM 646 N N . VAL A 1 85 ? -12.508 3.992 7.026 1.00 96.06 85 VAL A N 1
ATOM 647 C CA . VAL A 1 85 ? -13.603 3.638 7.946 1.00 96.06 85 VAL A CA 1
ATOM 648 C C . VAL A 1 85 ? -13.095 3.560 9.385 1.00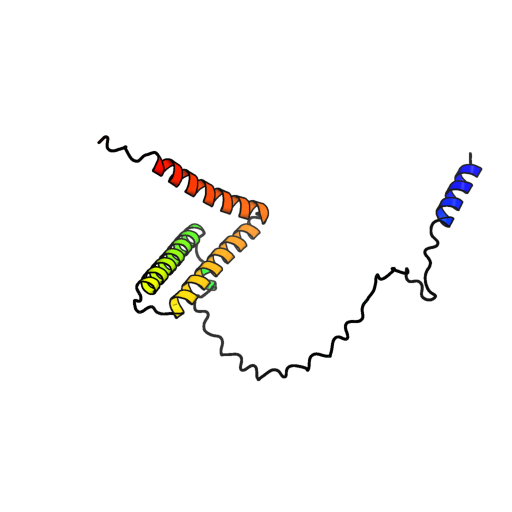 96.06 85 VAL A C 1
ATOM 650 O O . VAL A 1 85 ? -13.657 4.210 10.260 1.00 96.06 85 VAL A O 1
ATOM 653 N N . LEU A 1 86 ? -11.968 2.879 9.622 1.00 96.19 86 LEU A N 1
ATOM 654 C CA . LEU A 1 86 ? -11.360 2.795 10.955 1.00 96.19 86 LEU A CA 1
ATOM 655 C C . LEU A 1 86 ? -11.002 4.180 11.527 1.00 96.19 86 LEU A C 1
ATOM 657 O O . LEU A 1 86 ? -11.174 4.421 12.720 1.00 96.19 86 LEU A O 1
ATOM 661 N N . ARG A 1 87 ? -10.531 5.119 10.692 1.00 95.75 87 ARG A N 1
ATOM 662 C CA . ARG A 1 87 ? -10.260 6.505 11.121 1.00 95.75 87 ARG A CA 1
ATOM 663 C C . 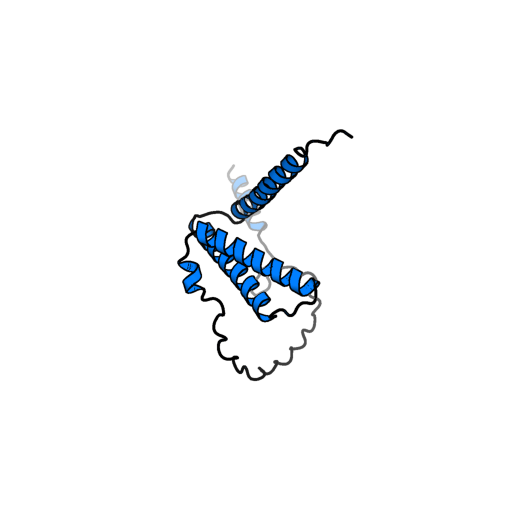ARG A 1 87 ? -11.537 7.278 11.445 1.00 95.75 87 ARG A C 1
ATOM 665 O O . ARG A 1 87 ? -11.534 8.049 12.400 1.00 95.75 87 ARG A O 1
ATOM 672 N N . MET A 1 88 ? -12.611 7.074 10.683 1.00 96.44 88 MET A N 1
ATOM 673 C CA . MET A 1 88 ? -13.910 7.693 10.966 1.00 96.44 88 MET A CA 1
ATOM 674 C C . MET A 1 88 ? -14.475 7.181 12.295 1.00 96.44 88 MET A C 1
ATOM 676 O O . MET A 1 88 ? -14.857 7.985 13.140 1.00 96.44 88 MET A O 1
ATOM 680 N N . GLN A 1 89 ? -14.419 5.866 12.522 1.00 95.75 89 GLN A N 1
ATOM 681 C CA . GLN A 1 89 ? -14.829 5.236 13.780 1.00 95.75 89 GLN A CA 1
ATOM 682 C C . GLN A 1 89 ? -14.021 5.768 14.971 1.00 95.75 89 GLN A C 1
ATOM 684 O O . GLN A 1 89 ? -14.600 6.175 15.981 1.00 95.75 89 GLN A O 1
ATOM 689 N N . GLN A 1 90 ? -12.694 5.868 14.821 1.00 95.81 90 GLN A N 1
ATOM 690 C CA . GLN A 1 90 ? -11.814 6.466 15.827 1.00 95.81 90 GLN A CA 1
ATOM 691 C C . GLN A 1 90 ? -12.186 7.928 16.123 1.00 95.81 90 GLN A C 1
ATOM 693 O O . GLN A 1 90 ? -12.210 8.328 17.285 1.00 95.81 90 GLN A O 1
ATOM 698 N N . GLY A 1 91 ? -12.506 8.719 15.092 1.00 95.62 91 GLY A N 1
ATOM 699 C CA . GLY A 1 91 ? -12.963 10.104 15.244 1.00 95.62 91 GLY A CA 1
ATOM 700 C C . GLY A 1 91 ? -14.293 10.211 15.992 1.00 95.62 91 GLY A C 1
ATOM 701 O O . GLY A 1 91 ? -14.437 11.055 16.872 1.00 95.62 91 GLY A O 1
ATOM 702 N N . SER A 1 92 ? -15.227 9.298 15.719 1.00 96.75 92 SER A N 1
ATOM 703 C CA . SER A 1 92 ? -16.497 9.178 16.448 1.00 96.75 92 SER A CA 1
ATOM 704 C C . SER A 1 92 ? -16.370 8.556 17.846 1.00 96.75 92 SER A C 1
ATOM 706 O O . SER A 1 92 ? -17.380 8.356 18.512 1.00 96.75 92 SER A O 1
ATOM 708 N N . ARG A 1 93 ? -15.143 8.250 18.299 1.00 94.50 93 ARG A N 1
ATOM 709 C CA . ARG A 1 93 ? -14.844 7.593 19.585 1.00 94.50 93 ARG A CA 1
ATOM 710 C C . ARG A 1 93 ? -15.543 6.239 19.771 1.00 94.50 93 ARG A C 1
ATOM 712 O O . ARG A 1 93 ? -15.814 5.837 20.897 1.00 94.50 93 ARG A O 1
ATOM 719 N N . GLN A 1 94 ? -15.813 5.534 18.676 1.00 95.38 94 GLN A N 1
ATOM 720 C CA . GLN A 1 94 ? -16.276 4.148 18.720 1.00 95.38 94 GLN A CA 1
ATOM 721 C C . GLN A 1 94 ? -15.121 3.214 19.104 1.00 95.38 94 GLN A C 1
ATOM 723 O O . GLN A 1 94 ? -13.947 3.543 18.910 1.00 95.38 94 GLN A O 1
ATOM 728 N N . GLU A 1 95 ? -15.444 2.035 19.632 1.00 94.50 95 GLU A N 1
ATOM 729 C CA . GLU A 1 95 ? -14.442 1.012 19.929 1.00 94.50 95 GLU A CA 1
ATOM 730 C C . GLU A 1 95 ? -13.868 0.436 18.630 1.00 94.50 95 GLU A C 1
ATOM 732 O O . GLU A 1 95 ? -14.580 -0.139 17.808 1.00 94.50 95 GLU A O 1
ATOM 737 N N . VAL A 1 96 ? -12.555 0.591 18.441 1.00 95.69 96 VAL A N 1
ATOM 738 C CA . VAL A 1 96 ? -11.845 0.114 17.250 1.00 95.69 96 VAL A CA 1
ATOM 739 C C . VAL A 1 96 ? -10.687 -0.783 17.657 1.00 95.69 96 VAL A C 1
ATOM 741 O O . VAL A 1 96 ? -9.920 -0.487 18.574 1.00 95.69 96 VAL A O 1
ATOM 744 N N . LYS A 1 97 ? -10.494 -1.872 16.916 1.00 94.06 97 LYS A N 1
ATOM 745 C CA . LYS A 1 97 ? -9.354 -2.769 17.095 1.00 94.06 97 LYS A CA 1
ATOM 746 C C . LYS A 1 97 ? -8.067 -2.103 16.598 1.00 94.06 97 LYS A C 1
ATOM 748 O O . LYS A 1 97 ? -7.771 -2.082 15.406 1.00 94.06 97 LYS A O 1
ATOM 753 N N . THR A 1 98 ? -7.231 -1.625 17.521 1.00 91.81 98 THR A N 1
ATOM 754 C CA . THR A 1 98 ? -5.977 -0.905 17.208 1.00 91.81 98 THR A CA 1
ATOM 755 C C . THR A 1 98 ? -5.033 -1.678 16.278 1.00 91.81 98 THR A C 1
ATOM 757 O O . THR A 1 98 ? -4.321 -1.084 15.464 1.00 91.81 98 THR A O 1
ATOM 760 N N . HIS A 1 99 ? -5.018 -3.011 16.362 1.00 91.12 99 HIS A N 1
ATOM 761 C CA . HIS A 1 99 ? -4.146 -3.833 15.524 1.00 91.12 99 HIS A CA 1
ATOM 762 C C . HIS A 1 99 ? -4.532 -3.780 14.036 1.00 91.12 99 HIS A C 1
ATOM 764 O O . HIS A 1 99 ? -3.637 -3.845 13.191 1.00 91.12 99 HIS A O 1
ATOM 770 N N . GLU A 1 100 ? -5.807 -3.567 13.698 1.00 92.12 100 GLU A N 1
ATOM 771 C CA . GLU A 1 100 ? -6.292 -3.522 12.311 1.00 92.12 100 GLU A CA 1
ATOM 772 C C . GLU A 1 100 ? -5.711 -2.342 11.524 1.00 92.12 100 GLU A C 1
ATOM 774 O O . GLU A 1 100 ? -5.407 -2.470 10.337 1.00 92.12 100 GLU A O 1
ATOM 779 N N . PHE A 1 101 ? -5.424 -1.217 12.187 1.00 94.44 101 PHE A N 1
ATOM 780 C CA . PHE A 1 101 ? -4.685 -0.118 11.563 1.00 94.44 101 PHE A CA 1
ATOM 781 C C . PHE A 1 101 ? -3.310 -0.571 11.075 1.00 94.44 101 PHE A C 1
ATOM 783 O O . PHE A 1 101 ? -2.898 -0.246 9.960 1.00 94.44 101 PHE A O 1
ATOM 790 N N . ARG A 1 102 ? -2.581 -1.317 11.913 1.00 92.50 102 ARG A N 1
ATOM 791 C CA . ARG A 1 102 ? -1.249 -1.823 11.566 1.00 92.50 102 ARG A CA 1
ATOM 792 C C . ARG A 1 102 ? -1.331 -2.855 10.442 1.00 92.50 102 ARG A C 1
ATOM 794 O O . ARG A 1 102 ? -0.445 -2.854 9.590 1.00 92.50 102 ARG A O 1
ATOM 801 N N . LEU A 1 103 ? -2.373 -3.687 10.423 1.00 91.62 103 LEU A N 1
ATOM 802 C CA . LEU A 1 103 ? -2.619 -4.662 9.356 1.00 91.62 103 LEU A CA 1
ATOM 803 C C . LEU A 1 103 ? -2.828 -3.983 8.009 1.00 91.62 103 LEU A C 1
ATOM 805 O O . LEU A 1 103 ? -2.055 -4.210 7.081 1.00 91.62 103 LEU A O 1
ATOM 809 N N . ASN A 1 104 ? -3.808 -3.085 7.931 1.00 93.38 104 ASN A N 1
ATOM 810 C CA . ASN A 1 104 ? -4.166 -2.425 6.681 1.00 93.38 104 ASN A CA 1
ATOM 811 C C . ASN A 1 104 ? -3.014 -1.554 6.150 1.00 93.38 104 ASN A C 1
ATOM 813 O O . ASN A 1 104 ? -2.722 -1.587 4.957 1.00 93.38 104 ASN A O 1
ATOM 817 N N . LYS A 1 105 ? -2.271 -0.851 7.025 1.00 93.88 105 LYS A N 1
ATOM 818 C CA . LYS A 1 105 ? -1.063 -0.096 6.625 1.00 93.88 105 LYS A CA 1
ATOM 819 C C . LYS A 1 105 ? 0.012 -0.997 6.019 1.00 93.88 105 LYS A C 1
ATOM 821 O O . LYS A 1 105 ? 0.598 -0.651 4.996 1.00 93.88 105 LYS A O 1
ATOM 826 N N . LYS A 1 106 ? 0.276 -2.147 6.648 1.00 93.06 106 LYS A N 1
ATOM 827 C CA . LYS A 1 106 ? 1.257 -3.117 6.148 1.00 93.06 106 LYS A CA 1
ATOM 828 C C . LYS A 1 106 ? 0.819 -3.733 4.824 1.00 93.06 106 LYS A C 1
ATOM 830 O O . LYS A 1 106 ? 1.647 -3.815 3.922 1.00 93.06 106 LYS A O 1
ATOM 835 N N . LYS A 1 107 ? -0.460 -4.097 4.693 1.00 92.88 107 LYS A N 1
ATOM 836 C CA . LYS A 1 107 ? -1.022 -4.642 3.452 1.00 92.88 107 LYS A CA 1
ATOM 837 C C . LYS A 1 107 ? -0.858 -3.656 2.291 1.00 92.88 107 LYS A C 1
ATOM 839 O O . LYS A 1 107 ? -0.313 -4.025 1.259 1.00 92.88 107 LYS A O 1
ATOM 844 N N . ILE A 1 108 ? -1.204 -2.380 2.494 1.00 93.81 108 ILE A N 1
ATOM 845 C CA . ILE A 1 108 ? -1.007 -1.320 1.486 1.00 93.81 108 ILE A CA 1
ATOM 846 C C . ILE A 1 108 ? 0.469 -1.203 1.078 1.00 93.81 108 ILE A C 1
ATOM 848 O O . ILE A 1 108 ? 0.771 -1.114 -0.110 1.00 93.81 108 ILE A O 1
ATOM 852 N N . ALA A 1 109 ? 1.392 -1.208 2.046 1.00 94.69 109 ALA A N 1
ATOM 853 C CA . ALA A 1 109 ? 2.823 -1.110 1.760 1.00 94.69 109 ALA A CA 1
ATOM 854 C C . ALA A 1 109 ? 3.339 -2.308 0.943 1.00 94.69 109 ALA A C 1
ATOM 856 O O . ALA A 1 109 ? 4.122 -2.117 0.017 1.00 94.69 109 ALA A O 1
ATOM 857 N N . GLN A 1 110 ? 2.877 -3.522 1.254 1.00 92.69 110 GLN A N 1
ATOM 858 C CA . GLN A 1 110 ? 3.234 -4.735 0.513 1.00 92.69 110 GLN A CA 1
ATOM 859 C C . GLN A 1 110 ? 2.690 -4.711 -0.920 1.00 92.69 110 GLN A C 1
ATOM 861 O O . GLN A 1 110 ? 3.456 -4.948 -1.848 1.00 92.69 110 GLN A O 1
ATOM 866 N N . LEU A 1 111 ? 1.414 -4.359 -1.112 1.00 91.69 111 LEU A N 1
ATOM 867 C CA . LEU A 1 111 ? 0.797 -4.268 -2.443 1.00 91.69 111 LEU A CA 1
ATOM 868 C C . LEU A 1 111 ? 1.512 -3.235 -3.331 1.00 91.69 111 LEU A C 1
ATOM 870 O O . LEU A 1 111 ? 1.867 -3.540 -4.467 1.00 91.69 111 LEU A O 1
ATOM 874 N N . LYS A 1 112 ? 1.821 -2.044 -2.793 1.00 91.62 112 LYS A N 1
ATOM 875 C CA . LYS A 1 112 ? 2.618 -1.028 -3.509 1.00 91.62 112 LYS A CA 1
ATOM 876 C C . LYS A 1 112 ? 4.044 -1.498 -3.811 1.00 91.62 112 LYS A C 1
ATOM 878 O O . LYS A 1 112 ? 4.601 -1.142 -4.846 1.00 91.62 112 LYS A O 1
ATOM 883 N N . GLY A 1 113 ? 4.637 -2.283 -2.911 1.00 92.38 113 GLY A N 1
ATOM 884 C CA . GLY A 1 113 ? 5.939 -2.910 -3.125 1.00 92.38 113 GLY A CA 1
ATOM 885 C C . GLY A 1 113 ? 5.917 -3.856 -4.323 1.00 92.38 113 GLY A C 1
ATOM 886 O O . GLY A 1 113 ? 6.741 -3.706 -5.216 1.00 92.38 113 GLY A O 1
ATOM 887 N N . ILE A 1 114 ? 4.924 -4.746 -4.392 1.00 92.38 114 ILE A N 1
ATOM 888 C CA . ILE A 1 114 ? 4.761 -5.705 -5.495 1.00 92.38 114 ILE A CA 1
ATOM 889 C C . ILE A 1 114 ? 4.520 -4.979 -6.828 1.00 92.38 114 ILE A C 1
ATOM 891 O O . ILE A 1 114 ? 5.172 -5.301 -7.817 1.00 92.38 114 ILE A O 1
ATOM 895 N N . GLN A 1 115 ? 3.668 -3.945 -6.863 1.00 91.38 115 GLN A N 1
ATOM 896 C CA . GLN A 1 115 ? 3.493 -3.120 -8.073 1.00 91.38 115 GLN A CA 1
ATOM 897 C C . GLN A 1 115 ? 4.808 -2.502 -8.546 1.00 91.38 115 GLN A C 1
ATOM 899 O O . GLN A 1 115 ? 5.095 -2.440 -9.745 1.00 91.38 115 GLN A O 1
ATOM 904 N N . ARG A 1 116 ? 5.628 -2.040 -7.597 1.00 92.00 116 ARG A N 1
ATOM 905 C CA . ARG A 1 116 ? 6.925 -1.454 -7.908 1.00 92.00 116 ARG A CA 1
ATOM 906 C C . ARG A 1 116 ? 7.924 -2.499 -8.402 1.00 92.00 116 ARG A C 1
ATOM 908 O O . ARG A 1 116 ? 8.662 -2.183 -9.329 1.00 92.00 116 ARG A O 1
ATOM 915 N N . GLU A 1 117 ? 7.951 -3.690 -7.806 1.00 92.69 117 GLU A N 1
ATOM 916 C CA . GLU A 1 117 ? 8.763 -4.830 -8.259 1.00 92.69 117 GLU A CA 1
ATOM 917 C C . GLU A 1 117 ? 8.428 -5.165 -9.722 1.00 92.69 117 GLU A C 1
ATOM 919 O O . GLU A 1 117 ? 9.313 -5.093 -10.572 1.00 92.69 117 GLU A O 1
ATOM 924 N N . ARG A 1 118 ? 7.140 -5.346 -10.050 1.00 92.25 118 ARG A N 1
ATOM 925 C CA . ARG A 1 118 ? 6.674 -5.611 -11.427 1.00 92.25 118 ARG A CA 1
ATOM 926 C C . ARG A 1 118 ? 7.025 -4.493 -12.407 1.00 92.25 118 ARG A C 1
ATOM 928 O O . ARG A 1 118 ? 7.458 -4.744 -13.524 1.00 92.25 118 ARG A O 1
ATOM 935 N N . SER A 1 119 ? 6.906 -3.235 -11.981 1.00 88.81 119 SER A N 1
ATOM 936 C CA . SER A 1 119 ? 7.297 -2.089 -12.816 1.00 88.81 119 SER A CA 1
ATOM 937 C C . SER A 1 119 ? 8.801 -2.068 -13.117 1.00 88.81 119 SER A C 1
ATOM 939 O O . SER A 1 119 ? 9.209 -1.619 -14.185 1.00 88.81 119 SER A O 1
ATOM 941 N N . ILE A 1 120 ? 9.633 -2.517 -12.170 1.00 93.12 120 ILE A N 1
ATOM 942 C CA . ILE A 1 120 ? 11.086 -2.627 -12.359 1.00 93.12 120 ILE A CA 1
ATOM 943 C C . ILE A 1 120 ? 11.404 -3.775 -13.323 1.00 93.12 120 ILE A C 1
ATOM 945 O O . ILE A 1 120 ? 12.239 -3.589 -14.203 1.00 93.12 120 ILE A O 1
ATOM 949 N N . GLU A 1 121 ? 10.719 -4.914 -13.197 1.00 93.25 121 GLU A N 1
ATOM 950 C CA . GLU A 1 121 ? 10.835 -6.047 -14.130 1.00 93.25 121 GLU A CA 1
ATOM 951 C C . GLU A 1 121 ? 10.424 -5.655 -15.558 1.00 93.25 121 GLU A C 1
ATOM 953 O O . GLU A 1 121 ? 11.092 -6.030 -16.516 1.00 93.25 121 GLU A O 1
ATOM 958 N N . ALA A 1 122 ? 9.399 -4.810 -15.701 1.00 90.81 122 ALA A N 1
ATOM 959 C CA . ALA A 1 122 ? 8.981 -4.224 -16.976 1.00 90.81 122 ALA A CA 1
ATOM 960 C C . ALA A 1 122 ? 9.936 -3.134 -17.519 1.00 90.81 122 ALA A C 1
ATOM 962 O O . ALA A 1 122 ? 9.686 -2.572 -18.583 1.00 90.81 122 ALA A O 1
ATOM 963 N N . GLY A 1 123 ? 11.012 -2.797 -16.799 1.00 93.12 123 GLY A N 1
ATOM 964 C CA . GLY A 1 123 ? 12.016 -1.821 -17.236 1.00 93.12 123 GLY A CA 1
ATOM 965 C C . GLY A 1 123 ? 11.633 -0.350 -17.036 1.00 93.12 123 GLY A C 1
ATOM 966 O O . GLY A 1 123 ? 12.325 0.535 -17.538 1.00 93.12 123 GLY A O 1
ATOM 967 N N . VAL A 1 124 ? 10.568 -0.048 -16.287 1.00 91.56 124 VAL A N 1
ATOM 968 C CA . VAL A 1 124 ? 10.109 1.334 -16.076 1.00 91.56 124 VAL A CA 1
ATOM 969 C C . VAL A 1 124 ? 11.053 2.081 -15.133 1.00 91.56 124 VAL A C 1
ATOM 971 O O . VAL A 1 124 ? 11.278 1.695 -13.975 1.00 91.56 124 VAL A O 1
ATOM 974 N N . SER A 1 125 ? 11.567 3.230 -15.579 1.00 94.19 125 SER A N 1
ATOM 975 C CA . SER A 1 125 ? 12.455 4.041 -14.749 1.00 94.19 125 SER A CA 1
ATOM 976 C C . SER A 1 125 ? 11.720 4.607 -13.524 1.00 94.19 125 SER A C 1
ATOM 978 O O . SER A 1 125 ? 10.505 4.829 -13.503 1.00 94.19 125 SER A O 1
ATOM 980 N N . ARG A 1 126 ? 12.459 4.911 -12.446 1.00 90.38 126 ARG A N 1
ATOM 981 C CA . ARG A 1 126 ? 11.884 5.561 -11.247 1.00 90.38 126 ARG A CA 1
ATOM 982 C C . ARG A 1 126 ? 11.152 6.864 -11.587 1.00 90.38 126 ARG A C 1
ATOM 984 O O . ARG A 1 126 ? 10.168 7.194 -10.929 1.00 90.38 126 ARG A O 1
ATOM 991 N N . ARG A 1 127 ? 11.641 7.604 -12.585 1.00 90.81 127 ARG A N 1
ATOM 992 C CA . ARG A 1 127 ? 11.076 8.891 -12.994 1.00 90.81 127 ARG A CA 1
ATOM 993 C C . ARG A 1 127 ? 9.762 8.714 -13.748 1.00 90.81 127 ARG A C 1
ATOM 995 O O . ARG A 1 127 ? 8.816 9.430 -13.447 1.00 90.81 127 ARG A O 1
ATOM 1002 N N . GLU A 1 128 ? 9.700 7.770 -14.682 1.00 87.25 128 GLU A N 1
ATOM 1003 C CA . GLU A 1 128 ? 8.481 7.464 -15.444 1.00 87.25 128 GLU A CA 1
ATOM 1004 C C . GLU A 1 128 ? 7.373 6.942 -14.544 1.00 87.25 128 GLU A C 1
ATOM 1006 O O . GLU A 1 128 ? 6.253 7.427 -14.630 1.00 87.25 128 GLU A O 1
ATOM 1011 N N . TYR A 1 129 ? 7.703 6.053 -13.607 1.00 86.94 129 TYR A N 1
ATOM 1012 C CA . TYR A 1 129 ? 6.736 5.553 -12.634 1.00 86.94 129 TYR A CA 1
ATOM 1013 C C . TYR A 1 129 ? 6.101 6.678 -11.802 1.00 86.94 129 TYR A C 1
ATOM 1015 O O . TYR A 1 129 ? 4.886 6.725 -11.660 1.00 86.94 129 TYR A O 1
ATOM 1023 N N . ARG A 1 130 ? 6.906 7.624 -11.289 1.00 87.69 130 ARG A N 1
ATOM 1024 C CA . ARG A 1 130 ? 6.379 8.782 -10.542 1.00 87.69 130 ARG A CA 1
ATOM 1025 C C . ARG A 1 130 ? 5.520 9.676 -11.424 1.00 87.69 130 ARG A C 1
ATOM 1027 O O . ARG A 1 130 ? 4.434 10.048 -11.019 1.00 87.69 130 ARG A O 1
ATOM 1034 N N . LYS A 1 131 ? 5.972 9.960 -12.651 1.00 88.81 131 LYS A N 1
ATOM 1035 C CA . LYS A 1 131 ? 5.176 10.725 -13.621 1.00 88.81 131 LYS A CA 1
ATOM 1036 C C . LYS A 1 131 ? 3.844 10.039 -13.928 1.00 88.81 131 LYS A C 1
ATOM 1038 O O . LYS A 1 131 ? 2.854 10.733 -14.112 1.00 88.81 131 LYS A O 1
ATOM 1043 N N . ALA A 1 132 ? 3.818 8.709 -14.003 1.00 82.19 132 ALA A N 1
ATOM 1044 C CA . ALA A 1 132 ? 2.597 7.939 -14.207 1.00 82.19 132 ALA A CA 1
ATOM 1045 C C . ALA A 1 132 ? 1.661 8.031 -12.989 1.00 82.19 132 ALA A C 1
ATOM 1047 O O . ALA A 1 132 ? 0.471 8.277 -13.168 1.00 82.19 132 ALA A O 1
ATOM 1048 N N . GLU A 1 133 ? 2.198 7.923 -11.768 1.00 80.62 133 GLU A N 1
ATOM 1049 C CA . GLU A 1 133 ? 1.444 8.106 -10.516 1.00 80.62 133 GLU A CA 1
ATOM 1050 C C . GLU A 1 133 ? 0.880 9.538 -10.399 1.00 80.62 133 GLU A C 1
ATOM 1052 O O . GLU A 1 133 ? -0.313 9.719 -10.152 1.00 80.62 133 GLU A O 1
ATOM 1057 N N . ASP A 1 134 ? 1.697 10.555 -10.689 1.00 81.31 134 ASP A N 1
ATOM 1058 C CA . ASP A 1 134 ? 1.303 11.968 -10.698 1.00 81.31 134 ASP A CA 1
ATOM 1059 C C . ASP A 1 134 ? 0.228 12.235 -11.763 1.00 81.31 134 ASP A C 1
ATOM 1061 O O . ASP A 1 134 ? -0.788 12.874 -11.496 1.00 81.31 134 ASP A O 1
ATOM 1065 N N . LYS A 1 135 ? 0.405 11.715 -12.985 1.00 78.00 135 LYS A N 1
ATOM 1066 C CA . LYS A 1 135 ? -0.567 11.881 -14.075 1.00 78.00 135 LYS A CA 1
ATOM 1067 C C . LYS A 1 135 ? -1.900 11.207 -13.746 1.00 78.00 135 LYS A C 1
ATOM 1069 O O . LYS A 1 135 ? -2.943 11.779 -14.055 1.00 78.00 135 LYS A O 1
ATOM 1074 N N . ALA A 1 136 ? -1.885 10.047 -13.088 1.00 73.00 136 ALA A N 1
ATOM 1075 C CA . ALA A 1 136 ? -3.097 9.399 -12.590 1.00 73.00 136 ALA A CA 1
ATOM 1076 C C . ALA A 1 136 ? -3.804 10.254 -11.521 1.00 73.00 136 ALA A C 1
ATOM 1078 O O . ALA A 1 136 ? -5.028 10.388 -11.553 1.00 73.00 136 ALA A O 1
ATOM 1079 N N . TYR A 1 137 ? -3.045 10.901 -10.628 1.00 65.12 137 TYR A N 1
ATOM 1080 C CA . TYR A 1 137 ? -3.580 11.842 -9.640 1.00 65.12 137 TYR A CA 1
ATOM 1081 C C . TYR A 1 137 ? -4.244 13.061 -10.304 1.00 65.12 137 TYR A C 1
ATOM 1083 O O . TYR A 1 137 ? -5.405 13.359 -10.022 1.00 65.12 137 TYR A O 1
ATOM 1091 N N . TYR A 1 138 ? -3.562 13.722 -11.245 1.00 61.06 138 TYR A N 1
ATOM 1092 C CA . TYR A 1 138 ? -4.111 14.879 -11.965 1.00 61.06 138 TYR A CA 1
ATOM 1093 C C . TYR A 1 138 ? -5.273 14.515 -12.904 1.00 61.06 138 TYR A C 1
ATOM 1095 O O . TYR A 1 138 ? -6.200 15.307 -13.055 1.00 61.06 138 TYR A O 1
ATOM 1103 N N . GLY A 1 139 ? -5.268 13.317 -13.498 1.00 58.53 139 GLY A N 1
ATOM 1104 C CA . GLY A 1 139 ? -6.378 12.805 -14.308 1.00 58.53 139 GLY A CA 1
ATOM 1105 C C . GLY A 1 139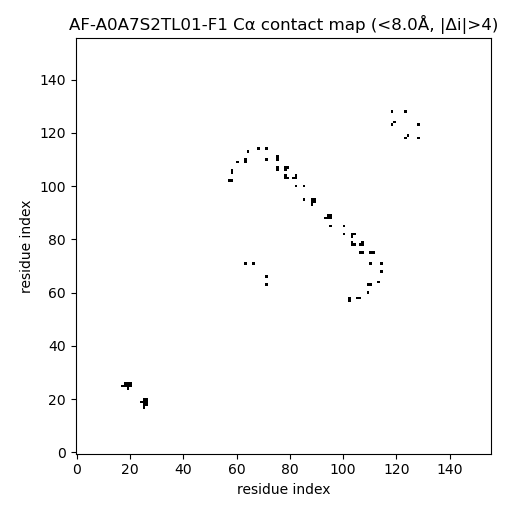 ? -7.661 12.607 -13.494 1.00 58.53 139 GLY A C 1
ATOM 1106 O O . GLY A 1 139 ? -8.740 12.993 -13.938 1.00 58.53 139 GLY A O 1
ATOM 1107 N N . MET A 1 140 ? -7.545 12.100 -12.264 1.00 57.22 140 MET A N 1
ATOM 1108 C CA . MET A 1 140 ? -8.671 11.983 -11.326 1.00 57.22 140 MET A CA 1
ATOM 1109 C C . MET A 1 140 ? -9.170 13.351 -10.824 1.00 57.22 140 MET A C 1
ATOM 1111 O O . MET A 1 140 ? -10.367 13.526 -10.583 1.00 57.22 140 MET A O 1
ATOM 1115 N N . ASP A 1 141 ? -8.274 14.332 -10.689 1.00 49.34 141 ASP A N 1
ATOM 1116 C CA . ASP A 1 141 ? -8.601 15.694 -10.246 1.00 49.34 141 ASP A CA 1
ATOM 1117 C C . ASP A 1 141 ? -9.265 16.534 -11.356 1.00 49.34 141 ASP A C 1
ATOM 1119 O O . ASP A 1 141 ? -10.155 17.339 -11.079 1.00 49.34 141 ASP A O 1
ATOM 1123 N N . LEU A 1 142 ? -8.915 16.292 -12.627 1.00 51.62 142 LEU A N 1
ATOM 1124 C CA . LEU A 1 142 ? -9.606 16.860 -13.791 1.00 51.62 142 LEU A CA 1
ATOM 1125 C C . LEU A 1 142 ? -11.064 16.388 -13.863 1.00 51.62 142 LEU A C 1
ATOM 1127 O O . LEU A 1 142 ? -11.950 17.223 -14.002 1.00 51.62 142 LEU A O 1
ATOM 1131 N N . LEU A 1 143 ? -11.349 15.095 -13.660 1.00 53.72 143 LEU A N 1
ATOM 1132 C CA . LEU A 1 143 ? -12.733 14.598 -13.598 1.00 53.72 143 LEU A CA 1
ATOM 1133 C C . LEU A 1 143 ? -13.532 15.191 -12.427 1.00 53.72 143 LEU A C 1
ATOM 1135 O O . LEU A 1 143 ? -14.729 15.427 -12.567 1.00 53.72 143 LEU A O 1
ATOM 1139 N N . LYS A 1 144 ? -12.901 15.460 -11.276 1.00 49.84 144 LYS A N 1
ATOM 1140 C CA . LYS A 1 144 ? -13.558 16.162 -10.156 1.00 49.84 144 LYS A CA 1
ATOM 1141 C C . LYS A 1 144 ? -13.801 17.644 -10.447 1.00 49.84 144 LYS A C 1
ATOM 1143 O O . LYS A 1 144 ? -14.835 18.163 -10.037 1.00 49.84 144 LYS A O 1
ATOM 1148 N N . ARG A 1 145 ? -12.886 18.320 -11.153 1.00 52.62 145 ARG A N 1
ATOM 1149 C CA . ARG A 1 145 ? -13.065 19.715 -11.597 1.00 52.62 145 ARG A CA 1
ATOM 1150 C C . ARG A 1 145 ? -14.150 19.844 -12.664 1.00 52.62 145 ARG A C 1
ATOM 1152 O O . ARG A 1 145 ? -14.956 20.757 -12.553 1.00 52.62 145 ARG A O 1
ATOM 1159 N N . MET A 1 146 ? -14.224 18.910 -13.613 1.00 44.00 146 MET A N 1
ATOM 1160 C CA . MET A 1 146 ? -15.300 18.849 -14.613 1.00 44.00 146 MET A CA 1
ATOM 1161 C C . MET A 1 146 ? -16.661 18.604 -13.949 1.00 44.00 146 MET A C 1
ATOM 1163 O O . MET A 1 146 ? -17.608 19.337 -14.200 1.00 44.00 146 MET A O 1
ATOM 1167 N N . ARG A 1 147 ? -16.735 17.672 -12.987 1.00 53.16 147 ARG A N 1
ATOM 1168 C CA . ARG A 1 147 ? -17.972 17.384 -12.236 1.00 53.16 147 ARG A CA 1
ATOM 1169 C C . ARG A 1 147 ? -18.459 18.556 -11.370 1.00 53.16 147 ARG A C 1
ATOM 1171 O O . ARG A 1 147 ? -19.633 18.618 -11.034 1.00 53.16 147 ARG A O 1
ATOM 1178 N N . LYS A 1 148 ? -17.574 19.494 -11.004 1.00 46.03 148 LYS A N 1
ATOM 1179 C CA . LYS A 1 148 ? -17.932 20.727 -10.279 1.00 46.03 148 LYS A CA 1
ATOM 1180 C C . LYS A 1 148 ? -18.549 21.803 -11.192 1.00 46.03 148 LYS A C 1
ATOM 1182 O O . LYS A 1 148 ? -19.115 22.755 -10.674 1.00 46.03 148 LYS A O 1
ATOM 1187 N N . PHE A 1 149 ? -18.447 21.652 -12.515 1.00 45.03 149 PHE A N 1
ATOM 1188 C CA . PHE A 1 149 ? -19.072 22.527 -13.518 1.00 45.03 149 PHE A CA 1
ATOM 1189 C C . PHE A 1 149 ? -20.414 21.989 -14.052 1.00 45.03 149 PHE A C 1
ATOM 1191 O O . PHE A 1 149 ? -21.106 22.710 -14.759 1.00 45.03 149 PHE A O 1
ATOM 1198 N N . GLU A 1 150 ? -20.791 20.758 -13.694 1.00 49.22 150 GLU A N 1
ATOM 1199 C CA . GLU A 1 150 ? -22.011 20.069 -14.151 1.00 49.22 150 GLU A CA 1
ATOM 1200 C C . GLU A 1 150 ? -23.140 20.023 -13.109 1.00 49.22 150 GLU A C 1
ATOM 1202 O O . GLU A 1 150 ? -24.142 19.349 -13.331 1.00 49.22 150 GLU A O 1
ATOM 1207 N N . GLN A 1 151 ? -23.023 20.719 -11.972 1.00 50.62 151 GLN A N 1
ATOM 1208 C CA . GLN A 1 151 ? -24.221 20.944 -11.161 1.00 50.62 151 GLN A CA 1
ATOM 1209 C C . GLN A 1 151 ? -25.082 21.960 -11.919 1.00 50.62 151 GLN A C 1
ATOM 1211 O O . GLN A 1 151 ? -24.597 23.083 -12.109 1.00 50.62 151 GLN A O 1
ATOM 1216 N N . PRO A 1 152 ? -26.296 21.602 -12.397 1.00 54.31 152 PRO A N 1
ATOM 1217 C CA . PRO A 1 152 ? -27.220 22.619 -12.865 1.00 54.31 152 PRO A CA 1
ATOM 1218 C C . PRO A 1 152 ? -27.343 23.616 -11.719 1.00 54.31 152 PRO A C 1
ATOM 1220 O O . PRO A 1 152 ? -27.547 23.230 -10.567 1.00 54.31 152 PRO A O 1
ATOM 1223 N N . LYS A 1 153 ? -27.081 24.889 -12.014 1.00 58.31 153 LYS A N 1
ATOM 1224 C CA . LYS A 1 153 ? -27.512 25.941 -11.110 1.00 58.31 153 LYS A CA 1
ATOM 1225 C C . LYS A 1 153 ? -29.021 25.771 -11.068 1.00 58.31 153 LYS A C 1
ATOM 1227 O O . LYS A 1 153 ? -29.661 25.922 -12.102 1.00 58.31 153 LYS A O 1
ATOM 1232 N N . ASP A 1 154 ? -29.548 25.329 -9.936 1.00 59.22 154 ASP A N 1
ATOM 1233 C CA . ASP A 1 154 ? -30.970 25.465 -9.693 1.00 59.22 154 ASP A CA 1
ATOM 1234 C C . ASP A 1 154 ? -31.212 26.978 -9.731 1.00 59.22 154 ASP A C 1
ATOM 1236 O O . ASP A 1 154 ? -30.698 27.722 -8.892 1.00 59.22 154 ASP A O 1
ATOM 1240 N N . ASP A 1 155 ? -31.814 27.431 -10.830 1.00 61.66 155 ASP A N 1
ATOM 1241 C CA . ASP A 1 155 ? -32.153 28.825 -11.071 1.00 61.66 155 ASP A CA 1
ATOM 1242 C C . ASP A 1 155 ? -33.256 29.204 -10.063 1.00 61.66 155 ASP A C 1
ATOM 1244 O O . ASP A 1 155 ? -34.438 28.962 -10.311 1.00 61.66 155 ASP A O 1
ATOM 1248 N N . GLU A 1 156 ? -32.854 29.718 -8.895 1.00 50.69 156 GLU A N 1
ATOM 1249 C CA . GLU A 1 156 ? -33.721 30.460 -7.962 1.00 50.69 156 GLU A CA 1
ATOM 1250 C C . GLU A 1 156 ? -33.864 31.929 -8.383 1.00 50.69 156 GLU A C 1
ATOM 1252 O O . GLU A 1 156 ? -32.827 32.583 -8.662 1.00 50.69 156 GLU A O 1
#

Organism: NCBI:txid641309

Secondary structure (DSSP, 8-state):
-HHHHHHHHHHHHHT----B-TTS-B-------------------------------SS-HHHHTTS-HHHHHHHHHHHHHHHHHHHHHHHTT----HHHHHHHHHHHHHHHHHHHHHHHHTT--HHHHHHHHHHHHHHHHHHHHHHTS-S-----